Protein AF-A0A2V8S5B6-F1 (afdb_monomer_lite)

Foldseek 3Di:
DPPVVVVVLLVVLLVVCCVPQQQFWDQDPPPGIDGSVRDDSVRSSVLSVVLLVVLVVLVADDSVLSSLSSSCCRVPNVVVCVPPVNVCLSPPPVDDNSVSSVVVSVVSD

Secondary structure (DSSP, 8-state):
--HHHHHHHHHHHHHHHHHHSTT-EEEETTTEEEETTTS-HHHHHHHHHHHHHHHHHTT--SHHHHHHHHHHHHHT-TTGGGSHHHHHHHT-TTS-HHHHHHHHHHHH-

Radius of gyration: 13.77 Å; chains: 1; bounding box: 33×24×38 Å

Sequence (109 aa):
MSSVAEANFERDLAAHLRANYASSIVRLPHVGDVTVQDLVEDNLQRLVRIGIAKARRYELTRQSSIAGFVAIMFSAAPNFDDHRLCEVLLGDEEKSPDDRADEIANVLS

pLDDT: mean 92.66, std 6.35, range [57.53, 97.94]

Structure (mmCIF, N/CA/C/O backbone):
data_AF-A0A2V8S5B6-F1
#
_entry.id   AF-A0A2V8S5B6-F1
#
loop_
_atom_site.group_PDB
_atom_site.id
_atom_site.type_symbol
_atom_site.label_atom_id
_atom_site.label_alt_id
_atom_site.label_comp_id
_atom_site.label_asym_id
_atom_site.label_entity_id
_atom_site.label_seq_id
_atom_site.pdbx_PDB_ins_code
_atom_site.Cartn_x
_atom_site.Cartn_y
_atom_site.Cartn_z
_atom_site.occupancy
_atom_site.B_iso_or_equiv
_atom_site.auth_seq_id
_atom_site.auth_comp_id
_atom_site.auth_asym_id
_atom_site.auth_atom_id
_atom_site.pdbx_PDB_model_num
ATOM 1 N N . MET A 1 1 ? -18.662 2.826 -2.223 1.00 57.53 1 MET A N 1
ATOM 2 C CA . MET A 1 1 ? -18.028 3.952 -2.948 1.00 57.53 1 MET A CA 1
ATOM 3 C C . MET A 1 1 ? -18.463 3.892 -4.404 1.00 57.53 1 MET A C 1
ATOM 5 O O . MET A 1 1 ? -18.753 2.803 -4.878 1.00 57.53 1 MET A O 1
ATOM 9 N N . SER A 1 2 ? -18.585 5.029 -5.096 1.00 71.31 2 SER A N 1
ATOM 10 C CA . SER A 1 2 ? -18.850 5.019 -6.545 1.00 71.31 2 SER A CA 1
ATOM 11 C C . SER A 1 2 ? -17.661 4.388 -7.276 1.00 71.31 2 SER A C 1
ATOM 13 O O . SER A 1 2 ? -16.522 4.682 -6.920 1.00 71.31 2 SER A O 1
ATOM 15 N N . SER A 1 3 ? -17.918 3.583 -8.311 1.00 81.62 3 SER A N 1
ATOM 16 C CA . SER A 1 3 ? -16.886 2.969 -9.166 1.00 81.62 3 SER A CA 1
ATOM 17 C C . SER A 1 3 ? -15.860 3.988 -9.695 1.00 81.62 3 SER A C 1
ATOM 19 O O . SER A 1 3 ? -14.687 3.662 -9.854 1.00 81.62 3 SER A O 1
ATOM 21 N N . VAL A 1 4 ? -16.267 5.249 -9.879 1.00 87.88 4 VAL A N 1
ATOM 22 C CA . VAL A 1 4 ? -15.382 6.342 -10.318 1.00 87.88 4 VAL A CA 1
ATOM 23 C C . VAL A 1 4 ? -14.379 6.757 -9.235 1.00 87.88 4 VAL A C 1
ATOM 25 O O . VAL A 1 4 ? -13.227 7.047 -9.543 1.00 87.88 4 VAL A O 1
ATOM 28 N N . ALA A 1 5 ? -14.792 6.791 -7.965 1.00 86.38 5 ALA A N 1
ATOM 29 C CA . ALA A 1 5 ? -13.913 7.196 -6.866 1.00 86.38 5 ALA A CA 1
ATOM 30 C C . ALA A 1 5 ? -12.806 6.163 -6.619 1.00 86.38 5 ALA A C 1
ATOM 32 O O . ALA A 1 5 ? -11.670 6.528 -6.331 1.00 86.38 5 ALA A O 1
ATOM 33 N N . GLU A 1 6 ? -13.136 4.882 -6.773 1.00 86.88 6 GLU A N 1
ATOM 34 C CA . GLU A 1 6 ? -12.184 3.782 -6.638 1.00 86.88 6 GLU A CA 1
ATOM 35 C C . GLU A 1 6 ? -11.180 3.765 -7.796 1.00 86.88 6 GLU A C 1
ATOM 37 O O . GLU A 1 6 ? -9.977 3.720 -7.556 1.00 86.88 6 GLU A O 1
ATOM 42 N N . ALA A 1 7 ? -11.648 3.955 -9.035 1.00 91.25 7 ALA A N 1
ATOM 43 C CA . ALA A 1 7 ? -10.770 4.086 -10.199 1.00 91.25 7 ALA A CA 1
ATOM 44 C C . ALA A 1 7 ? -9.815 5.292 -10.099 1.00 91.25 7 ALA A C 1
ATOM 46 O O . ALA A 1 7 ? -8.645 5.189 -10.469 1.00 91.25 7 ALA A O 1
ATOM 47 N N . ASN A 1 8 ? -10.292 6.430 -9.578 1.00 95.25 8 ASN A N 1
ATOM 48 C CA . ASN A 1 8 ? -9.430 7.587 -9.327 1.00 95.25 8 ASN A CA 1
ATOM 49 C C . ASN A 1 8 ? -8.356 7.258 -8.284 1.00 95.25 8 ASN A C 1
ATOM 51 O O . ASN A 1 8 ? -7.186 7.532 -8.526 1.00 95.25 8 ASN A O 1
ATOM 55 N N . PHE A 1 9 ? -8.732 6.613 -7.176 1.00 95.62 9 PHE A N 1
ATOM 56 C CA . PHE A 1 9 ? -7.780 6.216 -6.140 1.00 95.62 9 PHE A CA 1
ATOM 57 C C . PHE A 1 9 ? -6.710 5.244 -6.660 1.00 95.62 9 PHE A C 1
ATOM 59 O O . PHE A 1 9 ? -5.531 5.451 -6.390 1.00 95.62 9 PHE A O 1
ATOM 66 N N . GLU A 1 10 ? -7.088 4.227 -7.443 1.00 96.62 10 GLU A N 1
ATOM 67 C CA . GLU A 1 10 ? -6.129 3.302 -8.069 1.00 96.62 10 GLU A CA 1
ATOM 68 C C . GLU A 1 10 ? -5.095 4.040 -8.925 1.00 96.62 10 GLU A C 1
ATOM 70 O O . GLU A 1 10 ? -3.893 3.791 -8.813 1.00 96.62 10 GLU A O 1
ATOM 75 N N . ARG A 1 11 ? -5.562 4.962 -9.773 1.00 96.62 11 ARG A N 1
ATOM 76 C CA . ARG A 1 11 ? -4.698 5.746 -10.658 1.00 96.62 11 ARG A CA 1
ATOM 77 C C . ARG A 1 11 ? -3.774 6.666 -9.865 1.00 96.62 11 ARG A C 1
ATOM 79 O O . ARG A 1 11 ? -2.582 6.732 -10.157 1.00 96.62 11 ARG A O 1
ATOM 86 N N . ASP A 1 12 ? -4.313 7.363 -8.872 1.00 97.69 12 ASP A N 1
ATOM 87 C CA . ASP A 1 12 ? -3.547 8.311 -8.066 1.00 97.69 12 ASP A CA 1
ATOM 88 C C . ASP A 1 12 ? -2.488 7.574 -7.224 1.00 97.69 12 ASP A C 1
ATOM 90 O O . ASP A 1 12 ? -1.354 8.039 -7.106 1.00 97.69 12 ASP A O 1
ATOM 94 N N . LEU A 1 13 ? -2.809 6.375 -6.725 1.00 97.88 13 LEU A N 1
ATOM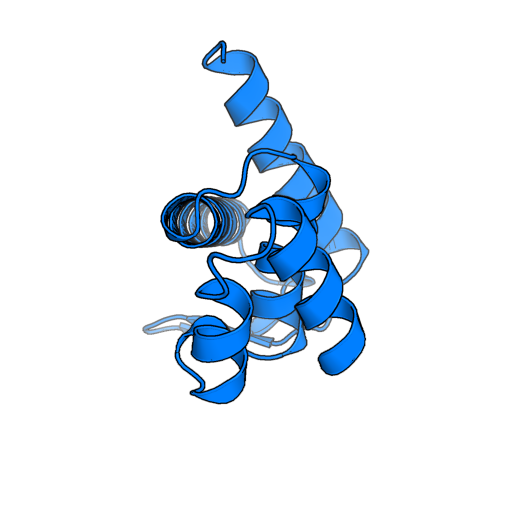 95 C CA . LEU A 1 13 ? -1.857 5.510 -6.029 1.00 97.88 13 LEU A CA 1
ATOM 96 C C . LEU A 1 13 ? -0.770 4.969 -6.967 1.00 97.88 13 LEU A C 1
ATOM 98 O O . LEU A 1 13 ? 0.403 4.979 -6.601 1.00 97.88 13 LEU A O 1
ATOM 102 N N . ALA A 1 14 ? -1.112 4.551 -8.189 1.00 97.94 14 ALA A N 1
ATOM 103 C CA . ALA A 1 14 ? -0.115 4.150 -9.185 1.00 97.94 14 ALA A CA 1
ATOM 104 C C . ALA A 1 14 ? 0.855 5.302 -9.506 1.00 97.94 14 ALA A C 1
ATOM 106 O O . ALA A 1 14 ? 2.075 5.119 -9.483 1.00 97.94 14 ALA A O 1
ATOM 107 N N . ALA A 1 15 ? 0.328 6.511 -9.722 1.00 97.69 15 ALA A N 1
ATOM 108 C CA . ALA A 1 15 ? 1.144 7.702 -9.938 1.00 97.69 15 ALA A CA 1
ATOM 109 C C . ALA A 1 15 ? 2.047 8.006 -8.730 1.00 97.69 15 ALA A C 1
ATOM 111 O O . ALA A 1 15 ? 3.233 8.293 -8.900 1.00 97.69 15 ALA A O 1
ATOM 112 N N . HIS A 1 16 ? 1.513 7.884 -7.510 1.00 97.31 16 HIS A N 1
ATOM 113 C CA . HIS A 1 16 ? 2.279 8.057 -6.279 1.00 97.31 16 HIS A CA 1
ATOM 114 C C . HIS A 1 16 ? 3.430 7.047 -6.164 1.00 97.31 16 HIS A C 1
ATOM 116 O O . HIS A 1 16 ? 4.556 7.443 -5.857 1.00 97.31 16 HIS A O 1
ATOM 122 N N . LEU A 1 17 ? 3.178 5.765 -6.448 1.00 97.56 17 LEU A N 1
ATOM 123 C CA . LEU A 1 17 ? 4.206 4.724 -6.403 1.00 97.56 17 LEU A CA 1
ATOM 124 C C . LEU A 1 17 ? 5.316 4.986 -7.417 1.00 97.56 17 LEU A C 1
ATOM 126 O O . LEU A 1 17 ? 6.492 4.904 -7.075 1.00 97.56 17 LEU A O 1
ATOM 130 N N . ARG A 1 18 ? 4.958 5.366 -8.646 1.00 97.19 18 ARG A N 1
ATOM 131 C CA . ARG A 1 18 ? 5.950 5.689 -9.674 1.00 97.19 18 ARG A CA 1
ATOM 132 C C . ARG A 1 18 ? 6.797 6.903 -9.311 1.00 97.19 18 ARG A C 1
ATOM 134 O O . ARG A 1 18 ? 7.993 6.892 -9.566 1.00 97.19 18 ARG A O 1
ATOM 141 N N . ALA A 1 19 ? 6.207 7.918 -8.685 1.00 97.38 19 ALA A N 1
ATOM 142 C CA . ALA A 1 19 ? 6.937 9.113 -8.274 1.00 97.38 19 ALA A CA 1
ATOM 143 C C . ALA A 1 19 ? 7.888 8.872 -7.086 1.00 97.38 19 ALA A C 1
ATOM 145 O O . ALA A 1 19 ? 8.983 9.426 -7.072 1.00 97.38 19 ALA A O 1
ATOM 146 N N . ASN A 1 20 ? 7.486 8.065 -6.097 1.00 96.62 20 ASN A N 1
ATOM 147 C CA . ASN A 1 20 ? 8.201 7.963 -4.814 1.00 96.62 20 ASN A CA 1
ATOM 148 C C . ASN A 1 20 ? 9.001 6.665 -4.642 1.00 96.62 20 ASN A C 1
ATOM 150 O O . ASN A 1 20 ? 9.941 6.628 -3.855 1.00 96.62 20 ASN A O 1
ATOM 154 N N . TYR A 1 21 ? 8.664 5.618 -5.394 1.00 95.75 21 TYR A N 1
ATOM 155 C CA . TYR A 1 21 ? 9.273 4.289 -5.299 1.00 95.75 21 TYR A CA 1
ATOM 156 C C . TYR A 1 21 ? 9.863 3.842 -6.642 1.00 95.75 21 TYR A C 1
ATOM 158 O O . TYR A 1 21 ? 9.975 2.651 -6.904 1.00 95.75 21 TYR A O 1
ATOM 166 N N . ALA A 1 22 ? 10.255 4.791 -7.502 1.00 95.62 22 ALA A N 1
ATOM 167 C CA . ALA A 1 22 ? 10.735 4.546 -8.866 1.00 95.62 22 ALA A CA 1
ATOM 168 C C . ALA A 1 22 ? 11.825 3.459 -8.961 1.00 95.62 22 ALA A C 1
ATOM 170 O O . ALA A 1 22 ? 11.810 2.653 -9.888 1.00 95.62 22 ALA A O 1
ATOM 171 N N . SER A 1 23 ? 12.751 3.415 -7.998 1.00 95.81 23 SER A N 1
ATOM 172 C CA . SER A 1 23 ? 13.871 2.465 -7.951 1.00 95.81 23 SER A CA 1
ATOM 173 C C . SER A 1 23 ? 13.550 1.131 -7.268 1.00 95.81 23 SER A C 1
ATOM 175 O O . SER A 1 23 ? 14.395 0.235 -7.290 1.00 95.81 23 SER A O 1
ATOM 177 N N . SER A 1 24 ? 12.364 0.973 -6.670 1.00 95.00 24 SER A N 1
ATOM 178 C CA . SER A 1 24 ? 11.957 -0.288 -6.049 1.00 95.00 24 SER A CA 1
ATOM 179 C C . SER A 1 24 ? 11.902 -1.402 -7.087 1.00 95.00 24 SER A C 1
ATOM 181 O O . SER A 1 24 ? 11.347 -1.226 -8.172 1.00 95.00 24 SER A O 1
ATOM 183 N N . ILE A 1 25 ? 12.467 -2.559 -6.746 1.00 94.06 25 ILE A N 1
ATOM 184 C CA . ILE A 1 25 ? 12.503 -3.725 -7.627 1.00 94.06 25 ILE A CA 1
ATOM 185 C C . ILE A 1 25 ? 11.242 -4.558 -7.413 1.00 94.06 25 ILE A C 1
ATOM 187 O O . ILE A 1 25 ? 10.916 -4.962 -6.299 1.00 94.06 25 ILE A O 1
ATOM 191 N N . VAL A 1 26 ? 10.562 -4.864 -8.510 1.00 92.25 26 VAL A N 1
ATOM 192 C CA . VAL A 1 26 ? 9.420 -5.765 -8.578 1.00 92.25 26 VAL A CA 1
ATOM 193 C C . VAL A 1 26 ? 9.799 -6.961 -9.435 1.00 92.25 26 VAL A C 1
ATOM 195 O O . VAL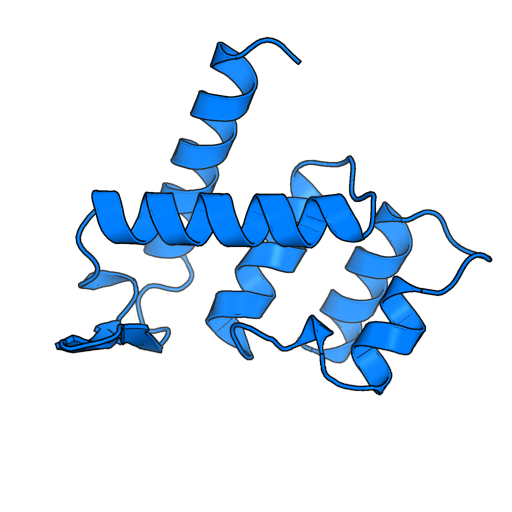 A 1 26 ? 10.317 -6.820 -10.541 1.00 92.25 26 VAL A O 1
ATOM 198 N N . ARG A 1 27 ? 9.495 -8.160 -8.943 1.00 90.19 27 ARG A N 1
ATOM 199 C CA . ARG A 1 27 ? 9.726 -9.398 -9.683 1.00 90.19 27 ARG A CA 1
ATOM 200 C C . ARG A 1 27 ? 8.461 -9.832 -10.407 1.00 90.19 27 ARG A C 1
ATOM 202 O O . ARG A 1 27 ? 7.472 -10.199 -9.774 1.00 90.19 27 ARG A O 1
ATOM 209 N N . LEU A 1 28 ? 8.503 -9.825 -11.734 1.00 86.94 28 LEU A N 1
ATOM 210 C CA . LEU A 1 28 ? 7.407 -10.291 -12.576 1.00 86.94 28 LEU A CA 1
ATOM 211 C C . LEU A 1 28 ? 7.660 -11.723 -13.071 1.00 86.94 28 LEU A C 1
ATOM 213 O O . LEU A 1 28 ? 8.776 -12.037 -13.504 1.00 86.94 28 LEU A O 1
ATOM 217 N N . PRO A 1 29 ? 6.631 -12.593 -13.095 1.00 84.38 29 PRO A N 1
ATOM 218 C CA . PRO A 1 29 ? 6.729 -13.889 -13.756 1.00 84.38 29 PRO A CA 1
ATOM 219 C C . PRO A 1 29 ? 7.143 -13.720 -15.222 1.00 84.38 29 PRO A C 1
ATOM 221 O O . PRO A 1 29 ? 6.619 -12.854 -15.919 1.00 84.38 29 PRO A O 1
ATOM 224 N N . HIS A 1 30 ? 8.070 -14.553 -15.696 1.00 84.25 30 HIS A N 1
ATOM 225 C CA . HIS A 1 30 ? 8.557 -14.602 -17.087 1.00 84.25 30 HIS A CA 1
ATOM 226 C C . HIS A 1 30 ? 9.357 -13.390 -17.599 1.00 84.25 30 HIS A C 1
ATOM 228 O O . HIS A 1 30 ? 10.020 -13.525 -18.623 1.00 84.25 30 HIS A O 1
ATOM 234 N N . VAL A 1 31 ? 9.345 -12.249 -16.904 1.00 86.00 31 VAL A N 1
ATOM 235 C CA . VAL A 1 31 ? 10.150 -11.062 -17.256 1.00 86.00 31 VAL A CA 1
ATOM 236 C C . VAL A 1 31 ? 11.396 -10.957 -16.374 1.00 86.00 31 VAL A C 1
ATOM 238 O O . VAL A 1 31 ? 12.468 -10.627 -16.870 1.00 86.00 31 VAL A O 1
ATOM 241 N N . GLY A 1 32 ? 11.276 -11.293 -15.086 1.00 89.38 32 GLY A N 1
ATOM 242 C CA . GLY A 1 32 ? 12.344 -11.120 -14.104 1.00 89.38 32 GLY A CA 1
ATOM 243 C C . GLY A 1 32 ? 12.183 -9.834 -13.300 1.00 89.38 32 GLY A C 1
ATOM 244 O O . GLY A 1 32 ? 11.062 -9.398 -13.027 1.00 89.38 32 GLY A O 1
ATOM 245 N N . ASP A 1 33 ? 13.306 -9.269 -12.879 1.00 94.12 33 ASP A N 1
ATOM 246 C CA . ASP A 1 33 ? 13.348 -8.127 -11.971 1.00 94.12 33 ASP A CA 1
ATOM 247 C C . ASP A 1 33 ? 13.282 -6.826 -12.782 1.00 94.12 33 ASP A C 1
ATOM 249 O O . ASP A 1 33 ? 14.083 -6.603 -13.690 1.00 94.12 33 ASP A O 1
ATOM 253 N N . VAL A 1 34 ? 12.308 -5.975 -12.467 1.00 94.62 34 VAL A N 1
ATOM 254 C CA . VAL A 1 34 ? 12.085 -4.671 -13.107 1.00 94.62 34 VAL A CA 1
ATOM 255 C C . VAL A 1 34 ? 11.901 -3.606 -12.040 1.00 94.62 34 VAL A C 1
ATOM 257 O O . VAL A 1 34 ? 11.434 -3.904 -10.943 1.00 94.62 34 VAL A O 1
ATOM 260 N N . THR A 1 35 ? 12.246 -2.357 -12.334 1.00 96.31 35 THR A N 1
ATOM 261 C CA . THR A 1 35 ? 11.969 -1.265 -11.396 1.00 96.31 35 THR A CA 1
ATOM 262 C C . THR A 1 35 ? 10.518 -0.798 -11.515 1.00 96.31 35 THR A C 1
ATOM 264 O O . THR A 1 35 ? 9.869 -0.999 -12.547 1.00 96.31 35 THR A O 1
ATOM 267 N N . VAL A 1 36 ? 9.993 -0.127 -10.487 1.00 95.81 36 VAL A N 1
ATOM 268 C CA . VAL A 1 36 ? 8.690 0.545 -10.596 1.00 95.81 36 VAL A CA 1
ATOM 269 C C . VAL A 1 36 ? 8.711 1.580 -11.713 1.00 95.81 36 VAL A C 1
ATOM 271 O O . VAL A 1 36 ? 7.703 1.736 -12.391 1.00 95.81 36 VAL A O 1
ATOM 274 N N . GLN A 1 37 ? 9.827 2.255 -11.976 1.00 96.62 37 GLN A N 1
ATOM 275 C CA . GLN A 1 37 ? 9.937 3.183 -13.102 1.00 96.62 37 GLN A CA 1
ATOM 276 C C . GLN A 1 37 ? 9.689 2.487 -14.451 1.00 96.62 37 GLN A C 1
ATOM 278 O O . GLN A 1 37 ? 8.951 3.018 -15.279 1.00 96.62 37 GLN A O 1
ATOM 283 N N . ASP A 1 38 ? 10.246 1.288 -14.635 1.00 95.69 38 ASP A N 1
ATOM 284 C CA . ASP A 1 38 ? 10.233 0.557 -15.912 1.00 95.69 38 ASP A CA 1
ATOM 285 C C . ASP A 1 38 ? 8.984 -0.314 -16.117 1.00 95.69 38 ASP A C 1
ATOM 287 O O . ASP A 1 38 ? 8.755 -0.854 -17.203 1.00 95.69 38 ASP A O 1
ATOM 291 N N . LEU A 1 39 ? 8.154 -0.473 -15.083 1.00 94.25 39 LEU A N 1
ATOM 292 C CA . LEU A 1 39 ? 6.901 -1.213 -15.190 1.00 94.25 39 LEU A CA 1
ATOM 293 C C . LEU A 1 39 ? 5.961 -0.561 -16.216 1.00 94.25 39 LEU A C 1
ATOM 295 O O . LEU A 1 39 ? 5.604 0.611 -16.110 1.00 94.25 39 LEU A O 1
ATOM 299 N N . VAL A 1 40 ? 5.454 -1.352 -17.160 1.00 94.56 40 VAL A N 1
ATOM 300 C CA . VAL A 1 40 ? 4.352 -0.913 -18.028 1.00 94.56 40 VAL A CA 1
ATOM 301 C C . VAL A 1 40 ? 3.145 -0.533 -17.165 1.00 94.56 40 VAL A C 1
ATOM 303 O O . VAL A 1 40 ? 2.868 -1.187 -16.158 1.00 94.56 40 VAL A O 1
ATOM 306 N N . GLU A 1 41 ? 2.428 0.517 -17.563 1.00 93.62 41 GLU A N 1
ATOM 307 C CA . GLU A 1 41 ? 1.311 1.088 -16.802 1.00 93.62 41 GLU A CA 1
ATOM 308 C C . GLU A 1 41 ? 0.278 0.033 -16.376 1.00 93.62 41 GLU A C 1
ATOM 310 O O . GLU A 1 41 ? -0.045 -0.066 -15.193 1.00 93.62 41 GLU A O 1
ATOM 315 N N . ASP A 1 42 ? -0.142 -0.838 -17.297 1.00 93.31 42 ASP A N 1
ATOM 316 C CA . ASP A 1 42 ? -1.097 -1.916 -17.009 1.00 93.31 42 ASP A CA 1
ATOM 317 C C . ASP A 1 42 ? -0.601 -2.882 -15.920 1.00 93.31 42 ASP A C 1
ATOM 319 O O . ASP A 1 42 ? -1.388 -3.357 -15.094 1.00 93.31 42 ASP A O 1
ATOM 323 N N . ASN A 1 43 ? 0.708 -3.161 -15.877 1.00 94.44 43 ASN A N 1
ATOM 324 C CA . ASN A 1 43 ? 1.296 -4.009 -14.842 1.00 94.44 43 ASN A CA 1
ATOM 325 C C . ASN A 1 43 ? 1.312 -3.295 -13.489 1.00 94.44 43 ASN A C 1
ATOM 327 O O . ASN A 1 43 ? 0.956 -3.915 -12.486 1.00 94.44 43 ASN A O 1
ATOM 331 N N . LEU A 1 44 ? 1.672 -2.006 -13.442 1.00 95.81 44 LEU A N 1
ATOM 332 C CA . LEU A 1 44 ? 1.634 -1.247 -12.189 1.00 95.81 44 LEU A CA 1
ATOM 333 C C . LEU A 1 44 ? 0.203 -1.155 -11.649 1.00 95.81 44 LEU A C 1
ATOM 335 O O . LEU A 1 44 ? -0.022 -1.452 -10.478 1.00 95.81 44 LEU A O 1
ATOM 339 N N . GLN A 1 45 ? -0.777 -0.839 -12.498 1.00 95.88 45 GLN A N 1
ATOM 340 C CA . GLN A 1 45 ? -2.185 -0.798 -12.095 1.00 95.88 45 GLN A CA 1
ATOM 341 C C . GLN A 1 45 ? -2.672 -2.155 -11.582 1.00 95.88 45 GLN A C 1
ATOM 343 O O . GLN A 1 45 ? -3.378 -2.226 -10.575 1.00 95.88 45 GLN A O 1
ATOM 348 N N . ARG A 1 46 ? -2.270 -3.256 -12.229 1.00 94.94 46 ARG A N 1
ATOM 349 C CA . ARG A 1 46 ? -2.595 -4.607 -11.757 1.00 94.94 46 ARG A CA 1
ATOM 350 C C . ARG A 1 46 ? -2.025 -4.871 -10.363 1.00 94.94 46 ARG A C 1
ATOM 352 O O . ARG A 1 46 ? -2.737 -5.406 -9.518 1.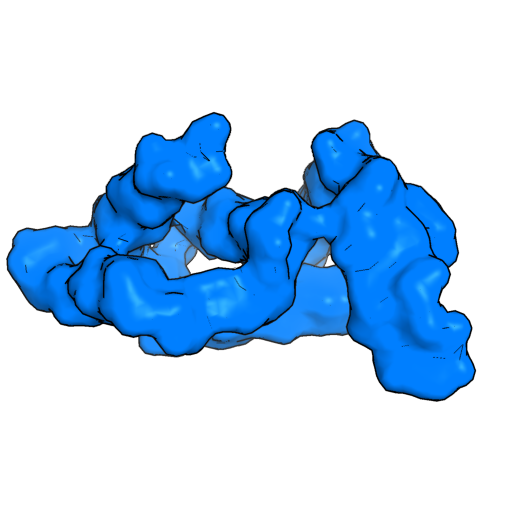00 94.94 46 ARG A O 1
ATOM 359 N N 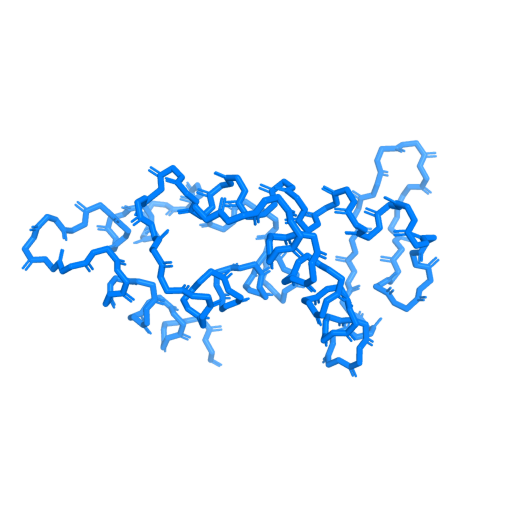. LEU A 1 47 ? -0.769 -4.503 -10.121 1.00 95.44 47 LEU A N 1
ATOM 360 C CA . LEU A 1 47 ? -0.121 -4.675 -8.818 1.00 95.44 47 LEU A CA 1
ATOM 361 C C . LEU A 1 47 ? -0.772 -3.803 -7.740 1.00 95.44 47 LEU A C 1
ATOM 363 O O . LEU A 1 47 ? -1.015 -4.291 -6.640 1.00 95.44 47 LEU A O 1
ATOM 367 N N . VAL A 1 48 ? -1.136 -2.563 -8.074 1.00 97.44 48 VAL A N 1
ATOM 368 C CA . VAL A 1 48 ? -1.899 -1.670 -7.189 1.00 97.44 48 VAL A CA 1
ATOM 369 C C . VAL A 1 48 ? -3.232 -2.299 -6.798 1.00 97.44 48 VAL A C 1
ATOM 371 O O . VAL A 1 48 ? -3.537 -2.379 -5.612 1.00 97.44 48 VAL A O 1
ATOM 374 N N . ARG A 1 49 ? -3.999 -2.829 -7.759 1.00 97.19 49 ARG A N 1
ATOM 375 C CA . ARG A 1 49 ? -5.267 -3.526 -7.476 1.00 97.19 49 ARG A CA 1
ATOM 376 C C . ARG A 1 49 ? -5.081 -4.731 -6.564 1.00 97.19 49 ARG A C 1
ATOM 378 O O . ARG A 1 49 ? -5.874 -4.927 -5.648 1.00 97.19 49 ARG A O 1
ATOM 385 N N . ILE A 1 50 ? -4.033 -5.525 -6.795 1.00 96.44 50 ILE A N 1
ATOM 386 C CA . ILE A 1 50 ? -3.692 -6.659 -5.926 1.00 96.44 50 ILE A CA 1
ATOM 387 C C . ILE A 1 50 ? -3.396 -6.159 -4.510 1.00 96.44 50 ILE A C 1
ATOM 389 O O . ILE A 1 50 ? -3.952 -6.694 -3.556 1.00 96.44 50 ILE A O 1
ATOM 393 N N . GLY A 1 51 ? -2.572 -5.121 -4.366 1.00 96.94 51 GLY A N 1
ATOM 394 C CA . GLY A 1 51 ? -2.233 -4.559 -3.063 1.00 96.94 51 GLY A CA 1
ATOM 395 C C . GLY A 1 51 ? -3.441 -3.976 -2.328 1.00 96.94 51 GLY A C 1
ATOM 396 O O . GLY A 1 51 ? -3.627 -4.261 -1.148 1.00 96.94 51 GLY A O 1
ATOM 397 N N . ILE A 1 52 ? -4.321 -3.252 -3.028 1.00 97.50 52 ILE A N 1
ATOM 398 C CA . ILE A 1 52 ? -5.591 -2.767 -2.469 1.00 97.50 52 ILE A CA 1
ATOM 399 C C . ILE A 1 52 ? -6.441 -3.952 -2.006 1.00 97.50 52 ILE A C 1
ATOM 401 O O . ILE A 1 52 ? -6.934 -3.945 -0.882 1.00 97.50 52 ILE A O 1
ATOM 405 N N . ALA A 1 53 ? -6.585 -4.996 -2.824 1.00 96.81 53 ALA A N 1
ATOM 406 C CA . ALA A 1 53 ? -7.346 -6.180 -2.442 1.00 96.81 53 ALA A CA 1
ATOM 407 C C . ALA A 1 53 ? -6.759 -6.871 -1.197 1.00 96.81 53 ALA A C 1
ATOM 409 O O . ALA A 1 53 ? -7.523 -7.281 -0.327 1.00 96.81 53 ALA A O 1
ATOM 410 N N . LYS A 1 54 ? -5.425 -6.960 -1.067 1.00 96.62 54 LYS A N 1
ATOM 411 C CA . LYS A 1 54 ? -4.764 -7.479 0.146 1.00 96.62 54 LYS A CA 1
ATOM 412 C C . LYS A 1 54 ? -5.047 -6.596 1.361 1.00 96.62 54 LYS A C 1
ATOM 414 O O . LYS A 1 54 ? -5.510 -7.114 2.369 1.00 96.62 54 LYS A O 1
ATOM 419 N N . ALA A 1 55 ? -4.880 -5.280 1.241 1.00 96.62 55 ALA A N 1
ATOM 420 C CA . ALA A 1 55 ? -5.210 -4.321 2.296 1.00 96.62 55 ALA A CA 1
ATOM 421 C C . ALA A 1 55 ? -6.668 -4.466 2.774 1.00 96.62 55 ALA A C 1
ATOM 423 O O . ALA A 1 55 ? -6.940 -4.468 3.971 1.00 96.62 55 ALA A O 1
ATOM 424 N N . ARG A 1 56 ? -7.617 -4.674 1.852 1.00 96.06 56 ARG A N 1
ATOM 425 C CA . ARG A 1 56 ? -9.032 -4.902 2.193 1.00 96.06 56 ARG A CA 1
ATOM 426 C C . ARG A 1 56 ? -9.286 -6.208 2.947 1.00 96.06 56 ARG A C 1
ATOM 428 O O . ARG A 1 56 ? -10.269 -6.271 3.677 1.00 96.06 56 ARG A O 1
ATOM 435 N N . ARG A 1 57 ? -8.435 -7.234 2.813 1.00 95.50 57 ARG A N 1
ATOM 436 C CA . ARG A 1 57 ? -8.544 -8.471 3.619 1.00 95.50 57 ARG A CA 1
ATOM 437 C C . ARG A 1 57 ? -8.249 -8.228 5.096 1.00 95.50 57 ARG A C 1
ATOM 439 O O . ARG A 1 57 ? -8.751 -8.975 5.923 1.00 95.50 57 ARG A O 1
ATOM 446 N N . TYR A 1 58 ? -7.483 -7.184 5.397 1.00 95.31 58 TYR A N 1
ATOM 447 C CA . TYR A 1 58 ? -7.249 -6.684 6.749 1.00 95.31 58 TYR A CA 1
ATOM 448 C C . TYR A 1 58 ? -8.239 -5.585 7.138 1.00 95.31 58 TYR A C 1
ATOM 450 O O . TYR A 1 58 ? -7.970 -4.824 8.054 1.00 95.31 58 TYR A O 1
ATOM 458 N N . GLU A 1 59 ? -9.359 -5.467 6.418 1.00 96.44 59 GLU A N 1
ATOM 459 C CA . GLU A 1 59 ? -10.451 -4.534 6.712 1.00 96.44 59 GLU A CA 1
ATOM 460 C C . GLU A 1 59 ? -10.057 -3.048 6.685 1.00 96.44 59 GLU A C 1
ATOM 462 O O . GLU A 1 59 ? -10.813 -2.200 7.154 1.00 96.44 59 GLU A O 1
ATOM 467 N N . LEU A 1 60 ? -8.914 -2.699 6.079 1.00 96.31 60 LEU A N 1
ATOM 468 C CA . LEU A 1 60 ? -8.482 -1.306 5.961 1.00 96.31 60 LEU A CA 1
ATOM 469 C C . LEU A 1 60 ? -9.511 -0.500 5.165 1.00 96.31 60 LEU A C 1
ATOM 471 O O . LEU A 1 60 ? -9.920 -0.896 4.063 1.00 96.31 60 LEU A O 1
ATOM 475 N N . THR A 1 61 ? -9.931 0.646 5.704 1.00 95.06 61 THR A N 1
ATOM 476 C CA . THR A 1 61 ? -10.982 1.476 5.106 1.00 95.06 61 THR A CA 1
ATOM 477 C C . THR A 1 61 ? -10.466 2.803 4.574 1.00 95.06 61 THR A C 1
ATOM 479 O O . THR A 1 61 ? -10.921 3.237 3.505 1.00 95.06 61 THR A O 1
ATOM 482 N N . ARG A 1 62 ? -9.492 3.412 5.262 1.00 95.88 62 ARG A N 1
ATOM 483 C CA . ARG A 1 62 ? -8.913 4.713 4.915 1.00 95.88 62 ARG A CA 1
ATOM 484 C C . ARG A 1 62 ? -7.980 4.575 3.717 1.00 95.88 62 ARG A C 1
ATOM 486 O O . ARG A 1 62 ? -7.103 3.716 3.674 1.00 95.88 62 ARG A O 1
ATOM 493 N N . GLN A 1 63 ? -8.130 5.478 2.748 1.00 95.88 63 GLN A N 1
ATOM 494 C CA . GLN A 1 63 ? -7.262 5.519 1.566 1.00 95.88 63 GLN A CA 1
ATOM 495 C C . GLN A 1 63 ? -5.781 5.684 1.932 1.00 95.88 63 GLN A C 1
ATOM 497 O O . GLN A 1 63 ? -4.936 5.069 1.292 1.00 95.88 63 GLN A O 1
ATOM 502 N N . SER A 1 64 ? -5.469 6.457 2.977 1.00 95.00 64 SER A N 1
ATOM 503 C CA . SER A 1 64 ? -4.100 6.632 3.476 1.00 95.00 64 SER A CA 1
ATOM 504 C C . SER A 1 64 ? -3.503 5.330 4.010 1.00 95.00 64 SER A C 1
ATOM 506 O O . SER A 1 64 ? -2.392 4.979 3.630 1.00 95.00 64 SER A O 1
ATOM 508 N N . SER A 1 65 ? -4.250 4.585 4.828 1.00 96.25 65 SER A N 1
ATOM 509 C CA . SER A 1 65 ? -3.794 3.313 5.401 1.00 96.25 65 SER A CA 1
ATOM 510 C C . SER A 1 65 ? -3.618 2.244 4.319 1.00 96.25 65 SER A C 1
ATOM 512 O O . SER A 1 65 ? -2.630 1.517 4.318 1.00 96.25 65 SER A O 1
ATOM 514 N N . ILE A 1 66 ? -4.508 2.210 3.320 1.00 97.50 66 ILE A N 1
ATOM 515 C CA . ILE A 1 66 ? -4.354 1.336 2.147 1.00 97.50 66 ILE A CA 1
ATOM 516 C C . ILE A 1 66 ? -3.131 1.734 1.320 1.00 97.50 66 ILE A C 1
ATOM 518 O O . ILE A 1 66 ? -2.356 0.867 0.930 1.00 97.50 66 ILE A O 1
ATOM 522 N N . ALA A 1 67 ? -2.935 3.028 1.052 1.00 97.19 67 ALA A N 1
ATOM 523 C CA . ALA A 1 67 ? -1.772 3.504 0.310 1.00 97.19 67 ALA A CA 1
ATOM 524 C C . ALA A 1 67 ? -0.461 3.161 1.035 1.00 97.19 67 ALA A C 1
ATOM 526 O O . ALA A 1 67 ? 0.470 2.692 0.388 1.00 97.19 67 ALA A O 1
ATOM 527 N N . GLY A 1 68 ? -0.415 3.316 2.363 1.00 95.69 68 GLY A N 1
ATOM 528 C CA . GLY A 1 68 ? 0.722 2.916 3.195 1.00 95.69 68 GLY A CA 1
ATOM 529 C C . GLY A 1 68 ? 0.993 1.412 3.132 1.00 95.69 68 GLY A C 1
ATOM 530 O O . GLY A 1 68 ? 2.116 1.003 2.847 1.00 95.69 68 GLY A O 1
ATOM 531 N N . PHE A 1 69 ? -0.045 0.586 3.289 1.00 96.75 69 PHE A N 1
ATOM 532 C CA . PHE A 1 69 ? 0.06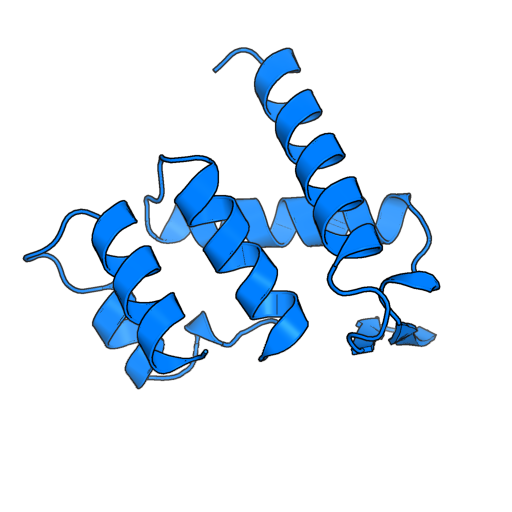0 -0.869 3.145 1.00 96.75 69 PHE A CA 1
ATOM 533 C C . PHE A 1 69 ? 0.632 -1.264 1.776 1.00 96.75 69 PHE A C 1
ATOM 535 O O . PHE A 1 69 ? 1.564 -2.061 1.682 1.00 96.75 69 PHE A O 1
ATOM 542 N N . VAL A 1 70 ? 0.094 -0.681 0.700 1.00 97.12 70 VAL A N 1
ATOM 543 C CA . VAL A 1 70 ? 0.564 -0.948 -0.663 1.00 97.12 70 VAL A CA 1
ATOM 544 C C . VAL A 1 70 ? 2.001 -0.471 -0.836 1.00 97.12 70 VAL A C 1
ATOM 546 O O . VAL A 1 70 ? 2.806 -1.207 -1.389 1.00 97.12 70 VAL A O 1
ATOM 549 N N . ALA A 1 71 ? 2.364 0.709 -0.338 1.00 96.00 71 ALA A N 1
ATOM 550 C CA . ALA A 1 71 ? 3.730 1.215 -0.414 1.00 96.00 71 ALA A CA 1
ATOM 551 C C . ALA A 1 71 ? 4.745 0.268 0.249 1.00 96.00 71 ALA A C 1
ATOM 553 O O . ALA A 1 71 ? 5.792 -0.000 -0.341 1.00 96.00 71 ALA A O 1
ATOM 554 N N . ILE A 1 72 ? 4.406 -0.321 1.401 1.00 94.81 72 ILE A N 1
ATOM 555 C CA . ILE A 1 72 ? 5.243 -1.328 2.076 1.00 94.81 72 ILE A CA 1
ATOM 556 C C . ILE A 1 72 ? 5.470 -2.556 1.181 1.00 94.81 72 ILE A C 1
ATOM 558 O O . ILE A 1 72 ? 6.575 -3.100 1.149 1.00 94.81 72 ILE A O 1
ATOM 562 N N . MET A 1 73 ? 4.475 -2.969 0.387 1.00 95.19 73 MET A N 1
ATOM 563 C CA . MET A 1 73 ? 4.651 -4.076 -0.564 1.00 95.19 73 MET A CA 1
ATOM 564 C C . MET A 1 73 ? 5.742 -3.800 -1.609 1.00 95.19 73 MET A C 1
ATOM 566 O O . MET A 1 73 ? 6.382 -4.739 -2.083 1.00 95.19 73 MET A O 1
ATOM 570 N N . PHE A 1 74 ? 5.948 -2.531 -1.977 1.00 94.38 74 PHE A N 1
ATOM 571 C CA . PHE A 1 74 ? 6.960 -2.111 -2.950 1.00 94.38 74 PHE A CA 1
ATOM 572 C C . PHE A 1 74 ? 8.304 -1.748 -2.307 1.00 94.38 74 PHE A C 1
ATOM 574 O O . PHE A 1 74 ? 9.334 -1.860 -2.971 1.00 94.38 74 PHE A O 1
ATOM 581 N N . SER A 1 75 ? 8.326 -1.290 -1.054 1.00 92.25 75 SER A N 1
ATOM 582 C CA . SER A 1 75 ? 9.571 -0.915 -0.370 1.00 92.25 75 SER A CA 1
ATOM 583 C C . SER A 1 75 ? 10.224 -2.073 0.384 1.00 92.25 75 SER A C 1
ATOM 585 O O . SER A 1 75 ? 11.450 -2.156 0.398 1.00 92.25 75 SER A O 1
ATOM 587 N N . ALA A 1 76 ? 9.431 -2.961 0.989 1.00 90.81 76 ALA A N 1
ATOM 588 C CA . ALA A 1 76 ? 9.920 -4.057 1.820 1.00 90.81 76 ALA A CA 1
ATOM 589 C C . ALA A 1 76 ? 9.806 -5.413 1.110 1.00 90.81 76 ALA A C 1
ATOM 591 O O . ALA A 1 76 ? 10.819 -6.027 0.778 1.00 90.81 76 ALA A O 1
ATOM 592 N N . ALA A 1 77 ? 8.581 -5.894 0.879 1.00 90.19 77 ALA A N 1
ATOM 593 C CA . ALA A 1 77 ? 8.326 -7.151 0.175 1.00 90.19 77 ALA A CA 1
ATOM 594 C C . ALA A 1 77 ? 6.848 -7.271 -0.250 1.00 90.19 77 ALA A C 1
ATOM 596 O O . ALA A 1 77 ? 5.970 -6.960 0.556 1.00 90.19 77 ALA A O 1
ATOM 597 N N . PRO A 1 78 ? 6.528 -7.840 -1.433 1.00 90.56 78 PRO A N 1
ATOM 598 C CA . PRO A 1 78 ? 5.142 -8.011 -1.899 1.00 90.56 78 PRO A CA 1
ATOM 599 C C . PRO A 1 78 ? 4.234 -8.843 -0.977 1.00 90.56 78 PRO A C 1
ATOM 601 O O . PRO A 1 78 ? 3.006 -8.821 -1.096 1.00 90.56 78 PRO A O 1
ATOM 604 N N . ASN A 1 79 ? 4.837 -9.625 -0.090 1.00 92.00 79 ASN A N 1
ATOM 605 C CA . ASN A 1 79 ? 4.180 -10.508 0.860 1.00 92.00 79 ASN A CA 1
ATOM 606 C C . ASN A 1 79 ? 4.647 -10.259 2.302 1.00 92.00 79 ASN A C 1
ATOM 608 O O . ASN A 1 79 ? 4.704 -11.189 3.101 1.00 92.00 79 ASN A O 1
ATOM 612 N N . PHE A 1 80 ? 5.022 -9.018 2.633 1.00 93.88 80 PHE A N 1
ATOM 613 C CA . PHE A 1 80 ? 5.438 -8.649 3.992 1.00 93.88 80 PHE A CA 1
ATOM 614 C C . PHE A 1 80 ? 4.395 -9.045 5.054 1.00 93.88 80 PHE A C 1
ATOM 616 O O . PHE A 1 80 ? 4.748 -9.390 6.176 1.00 93.88 80 PHE A O 1
ATOM 623 N N . ASP A 1 81 ? 3.119 -9.020 4.678 1.00 94.25 81 ASP A N 1
ATOM 624 C CA . ASP A 1 81 ? 1.957 -9.368 5.486 1.00 94.25 81 ASP A CA 1
ATOM 625 C C . ASP A 1 81 ? 1.896 -10.858 5.863 1.00 94.25 81 ASP A C 1
ATOM 627 O O . ASP A 1 81 ? 1.280 -11.195 6.869 1.00 94.25 81 ASP A O 1
ATOM 631 N N . ASP A 1 82 ? 2.610 -11.730 5.139 1.00 94.25 82 ASP A N 1
ATOM 632 C CA . ASP A 1 82 ? 2.785 -13.145 5.503 1.00 94.25 82 ASP A CA 1
ATOM 633 C C . ASP A 1 82 ? 3.865 -13.338 6.590 1.00 94.25 82 ASP A C 1
ATOM 635 O O . ASP A 1 82 ? 4.040 -14.432 7.134 1.00 94.25 82 ASP A O 1
ATOM 639 N N . HIS A 1 83 ? 4.653 -12.302 6.900 1.00 93.69 83 HIS A N 1
ATOM 640 C CA . HIS A 1 83 ? 5.637 -12.384 7.970 1.00 93.69 83 HIS A CA 1
ATOM 641 C C . HIS A 1 83 ? 4.927 -12.382 9.326 1.00 93.69 83 HIS A C 1
ATOM 643 O O . HIS A 1 83 ? 4.181 -11.455 9.636 1.00 93.69 83 HIS A O 1
ATOM 649 N N . ARG A 1 84 ? 5.242 -13.358 10.189 1.00 92.12 84 ARG A N 1
ATOM 650 C CA . ARG A 1 84 ? 4.566 -13.583 11.483 1.00 92.12 84 ARG A CA 1
ATOM 651 C C . ARG A 1 84 ? 4.363 -12.317 12.326 1.00 92.12 84 ARG A C 1
ATOM 653 O O . ARG A 1 84 ? 3.319 -12.160 12.941 1.00 92.12 84 ARG A O 1
ATOM 660 N N . LEU A 1 85 ? 5.356 -11.425 12.385 1.00 91.19 85 LEU A N 1
ATOM 661 C CA . LEU A 1 85 ? 5.226 -10.164 13.130 1.00 91.19 85 LEU A CA 1
ATOM 662 C C . LEU A 1 85 ? 4.166 -9.233 12.519 1.00 91.19 85 LEU A C 1
ATOM 664 O O . LEU A 1 85 ? 3.381 -8.644 13.253 1.00 91.19 85 LEU A O 1
ATOM 668 N N . CYS A 1 86 ? 4.140 -9.112 11.191 1.00 92.75 86 CYS A N 1
ATOM 669 C CA . CYS A 1 86 ? 3.173 -8.271 10.492 1.00 92.75 86 CYS A CA 1
ATOM 670 C C . CYS A 1 86 ? 1.770 -8.867 10.598 1.00 92.75 86 CYS A C 1
ATOM 672 O O . CYS A 1 86 ? 0.827 -8.135 10.866 1.00 92.75 86 CYS A O 1
ATOM 674 N N . GLU A 1 87 ? 1.643 -10.190 10.480 1.00 91.88 87 GLU A N 1
ATOM 675 C CA . GLU A 1 87 ? 0.375 -10.896 10.681 1.00 91.88 87 GLU A CA 1
ATOM 676 C C . GLU A 1 87 ? -0.204 -10.636 12.081 1.00 91.88 87 GLU A C 1
ATOM 678 O O . GLU A 1 87 ? -1.380 -10.302 12.204 1.00 91.88 87 GLU A O 1
ATOM 683 N N . VAL A 1 88 ? 0.628 -10.709 13.129 1.00 92.50 88 VAL A N 1
ATOM 684 C CA . VAL A 1 88 ? 0.211 -10.414 14.512 1.00 92.50 88 VAL A CA 1
ATOM 685 C C . VAL A 1 88 ? -0.263 -8.967 14.661 1.00 92.50 88 VAL A C 1
ATOM 687 O O . VAL A 1 88 ? -1.306 -8.741 15.263 1.00 92.50 88 VAL A O 1
ATOM 690 N N . LEU A 1 89 ? 0.468 -7.995 14.107 1.00 92.94 89 LEU A N 1
ATOM 691 C CA . LEU A 1 89 ? 0.091 -6.580 14.198 1.00 92.94 89 LEU A CA 1
ATOM 692 C C . LEU A 1 89 ? -1.188 -6.270 13.402 1.00 92.94 89 LEU A C 1
ATOM 694 O O . LEU A 1 89 ? -2.077 -5.589 13.906 1.00 92.94 89 LEU A O 1
ATOM 698 N N . LEU A 1 90 ? -1.329 -6.806 12.184 1.00 93.19 90 LEU A N 1
ATOM 699 C CA . LEU A 1 90 ? -2.532 -6.635 11.353 1.00 93.19 90 LEU A CA 1
ATOM 700 C C . LEU A 1 90 ? -3.765 -7.336 11.940 1.00 93.19 90 LEU A C 1
ATOM 702 O O . LEU A 1 90 ? -4.898 -6.916 11.687 1.00 93.19 90 LEU A O 1
ATOM 706 N N . GLY A 1 91 ? -3.551 -8.407 12.701 1.00 92.19 91 GLY A N 1
ATOM 707 C CA . GLY A 1 91 ? -4.590 -9.193 13.361 1.00 92.19 91 GLY A CA 1
ATOM 708 C C . GLY A 1 91 ? -4.980 -8.705 14.757 1.00 92.19 91 GLY A C 1
ATOM 709 O O . GLY A 1 91 ? -5.804 -9.356 15.390 1.00 92.19 91 GLY A O 1
ATOM 710 N N . ASP A 1 92 ? -4.409 -7.604 15.256 1.00 93.44 92 ASP A N 1
ATOM 711 C CA . ASP A 1 92 ? -4.655 -7.106 16.615 1.00 93.44 92 ASP A CA 1
ATOM 712 C C . ASP A 1 92 ? -6.074 -6.528 16.785 1.00 93.44 92 ASP A C 1
ATOM 714 O O . ASP A 1 92 ? -6.324 -5.339 16.568 1.00 93.44 92 ASP A O 1
ATOM 718 N N . GLU A 1 93 ? -7.021 -7.380 17.184 1.00 91.81 93 GLU A N 1
ATOM 719 C CA . GLU A 1 93 ? -8.435 -7.033 17.369 1.00 91.81 93 GLU A CA 1
ATOM 720 C C . GLU A 1 93 ? -8.699 -5.940 18.420 1.00 91.81 93 GLU A C 1
ATOM 722 O O . GLU A 1 93 ? -9.782 -5.353 18.410 1.00 91.81 93 GLU A O 1
ATOM 727 N N . GLU A 1 94 ? -7.727 -5.596 19.274 1.00 94.31 94 GLU A N 1
ATOM 728 C CA . GLU A 1 94 ? -7.864 -4.487 20.231 1.00 94.31 94 GLU A CA 1
ATOM 729 C C . GLU A 1 94 ? -7.770 -3.104 19.560 1.00 94.31 94 GLU A C 1
ATOM 731 O O . GLU A 1 94 ? -8.150 -2.093 20.157 1.00 94.31 94 GLU A O 1
ATOM 736 N N . LYS A 1 95 ? -7.300 -3.046 18.307 1.00 93.88 95 LYS A N 1
ATOM 737 C CA . LYS A 1 95 ? -7.135 -1.814 17.522 1.00 93.88 95 LYS A CA 1
ATOM 738 C C . LYS A 1 95 ? -8.084 -1.765 16.338 1.00 93.88 95 LYS A C 1
ATOM 740 O O . LYS A 1 95 ? -8.489 -2.799 15.799 1.00 93.88 95 LYS A O 1
ATOM 745 N N . SER A 1 96 ? -8.389 -0.553 15.872 1.00 95.81 96 SER A N 1
ATOM 746 C CA . SER A 1 96 ? -9.087 -0.406 14.597 1.00 95.81 96 SER A CA 1
ATOM 747 C C . SER A 1 96 ? -8.186 -0.883 13.446 1.00 95.81 96 SER A C 1
ATOM 749 O O . SER A 1 96 ? -6.967 -0.710 13.530 1.00 95.81 96 SER A O 1
ATOM 751 N N . PRO A 1 97 ? -8.742 -1.462 12.365 1.00 95.69 97 PRO A N 1
ATOM 752 C CA . PRO A 1 97 ? -7.952 -1.951 11.235 1.00 95.69 97 PRO A CA 1
ATOM 753 C C . PRO A 1 97 ? -6.944 -0.928 10.713 1.00 95.69 97 PRO A C 1
ATOM 755 O O . PRO A 1 97 ? -5.771 -1.229 10.500 1.00 95.69 97 PRO A O 1
ATOM 758 N N . ASP A 1 98 ? -7.393 0.314 10.554 1.00 96.12 98 ASP A N 1
ATOM 759 C CA . ASP A 1 98 ? -6.561 1.365 10.004 1.00 96.12 98 ASP A CA 1
ATOM 760 C C . ASP A 1 98 ? -5.449 1.835 10.964 1.00 96.12 98 ASP A C 1
ATOM 762 O O . ASP A 1 98 ? -4.422 2.297 10.472 1.00 96.12 98 ASP A O 1
ATOM 766 N N . ASP A 1 99 ? -5.607 1.692 12.287 1.00 94.06 99 ASP A N 1
ATOM 767 C CA . ASP A 1 99 ? -4.541 1.990 13.263 1.00 94.06 99 ASP A CA 1
ATOM 768 C C . ASP A 1 99 ? -3.453 0.902 13.256 1.00 94.06 99 ASP A C 1
ATOM 770 O O . ASP A 1 99 ? -2.268 1.198 13.408 1.00 94.06 99 ASP A O 1
ATOM 774 N N . ARG A 1 100 ? -3.828 -0.363 13.007 1.00 93.12 100 ARG A N 1
ATOM 775 C CA . ARG A 1 100 ? -2.870 -1.477 12.855 1.00 93.12 100 ARG A CA 1
ATOM 776 C C . ARG A 1 100 ? -1.916 -1.243 11.684 1.00 93.12 100 ARG A C 1
ATOM 778 O O . ARG A 1 100 ? -0.724 -1.532 11.77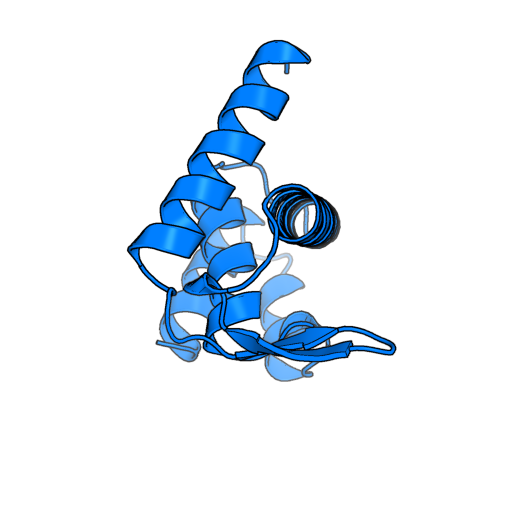5 1.00 93.12 100 ARG A O 1
ATOM 785 N N . ALA A 1 101 ? -2.439 -0.707 10.580 1.00 90.69 101 ALA A N 1
ATOM 786 C CA . ALA A 1 101 ? -1.633 -0.358 9.412 1.00 90.69 101 ALA A CA 1
ATOM 787 C C . ALA A 1 101 ? -0.616 0.752 9.725 1.00 90.69 101 ALA A C 1
ATOM 789 O O . ALA A 1 101 ? 0.529 0.676 9.274 1.00 90.69 101 ALA A O 1
ATOM 790 N N . ASP A 1 102 ? -1.014 1.746 10.523 1.00 88.56 102 ASP A N 1
ATOM 791 C CA . ASP A 1 102 ? -0.137 2.846 10.931 1.00 88.56 102 ASP A CA 1
ATOM 792 C C . ASP A 1 102 ? 1.012 2.337 11.830 1.00 88.56 102 ASP A C 1
ATOM 794 O O . ASP A 1 102 ? 2.155 2.777 11.693 1.00 88.56 102 ASP A O 1
ATOM 798 N N . GLU A 1 103 ? 0.760 1.356 12.703 1.00 88.56 103 GLU A N 1
ATOM 799 C CA . GLU A 1 103 ? 1.811 0.742 13.528 1.00 88.56 103 GLU A CA 1
ATOM 800 C C . GLU A 1 103 ? 2.853 -0.021 12.713 1.00 88.56 103 GLU A C 1
ATOM 802 O O . GLU A 1 103 ? 4.049 0.073 12.987 1.00 88.56 103 GLU A O 1
ATOM 807 N N . ILE A 1 104 ? 2.423 -0.759 11.694 1.00 87.62 104 ILE A N 1
ATOM 808 C CA . ILE A 1 104 ? 3.347 -1.528 10.854 1.00 87.62 104 ILE A CA 1
ATOM 809 C C . ILE A 1 104 ? 4.249 -0.609 10.051 1.00 87.62 104 ILE A C 1
ATOM 811 O O . ILE A 1 104 ? 5.438 -0.899 9.911 1.00 87.62 104 ILE A O 1
ATOM 815 N N . ALA A 1 105 ? 3.709 0.510 9.565 1.00 80.44 105 ALA A N 1
ATOM 816 C CA . ALA A 1 105 ? 4.514 1.523 8.906 1.00 80.44 105 ALA A CA 1
ATOM 817 C C . ALA A 1 105 ? 5.657 2.004 9.817 1.00 80.44 105 ALA A C 1
ATOM 819 O O . ALA A 1 105 ? 6.780 2.100 9.341 1.00 80.44 105 ALA A O 1
ATOM 820 N N . ASN A 1 106 ? 5.411 2.187 11.121 1.00 82.50 106 ASN A N 1
ATOM 821 C CA . ASN A 1 106 ? 6.443 2.592 12.087 1.00 82.50 106 ASN A CA 1
ATOM 822 C C . ASN A 1 106 ? 7.496 1.508 12.376 1.00 82.50 106 ASN A C 1
ATOM 824 O O . ASN A 1 106 ? 8.603 1.830 12.799 1.00 82.50 106 ASN A O 1
ATOM 828 N N . VAL A 1 107 ? 7.158 0.226 12.210 1.00 82.75 107 VAL A N 1
ATOM 829 C CA . VAL A 1 107 ? 8.095 -0.891 12.435 1.00 82.75 107 VAL A CA 1
ATOM 830 C C . VAL A 1 107 ? 8.995 -1.126 11.219 1.00 82.75 107 VAL A C 1
ATOM 832 O O . VAL A 1 107 ? 10.112 -1.621 11.370 1.00 82.75 107 VAL A O 1
ATOM 835 N N . LEU A 1 108 ? 8.502 -0.809 10.020 1.00 79.44 108 LEU A N 1
ATOM 836 C CA . LEU A 1 108 ? 9.167 -1.099 8.746 1.00 79.44 108 LEU A CA 1
ATOM 837 C C . LEU A 1 108 ? 9.824 0.125 8.082 1.00 79.44 108 LEU A C 1
ATOM 839 O O . LEU A 1 108 ? 10.512 -0.052 7.076 1.00 79.44 108 LEU A O 1
ATOM 843 N N . SER A 1 109 ? 9.609 1.334 8.613 1.00 63.59 109 SER A N 1
ATOM 844 C CA . SER A 1 109 ? 10.297 2.577 8.222 1.00 63.59 109 SER A CA 1
ATOM 845 C C . SER A 1 109 ? 11.626 2.759 8.946 1.00 63.59 109 SER A C 1
ATOM 847 O O . SER A 1 109 ? 12.599 3.175 8.282 1.00 63.59 109 SER A O 1
#